Protein AF-A0A7J9E1Q8-F1 (afdb_monomer)

pLDDT: mean 92.38, std 6.41, range [56.5, 97.69]

Organism: NCBI:txid34281

Structure (mmCIF, N/CA/C/O backbone):
data_AF-A0A7J9E1Q8-F1
#
_entry.id   AF-A0A7J9E1Q8-F1
#
loop_
_atom_site.group_PDB
_atom_site.id
_atom_site.type_symbol
_atom_site.label_atom_id
_atom_site.label_alt_id
_atom_site.label_comp_id
_atom_site.label_asym_id
_atom_site.label_entity_id
_atom_site.label_seq_id
_atom_site.pdbx_PDB_ins_code
_atom_site.Cartn_x
_atom_site.Cartn_y
_atom_site.Cartn_z
_atom_site.occupancy
_atom_site.B_iso_or_equiv
_atom_site.auth_seq_id
_atom_site.auth_comp_id
_atom_site.auth_asym_id
_atom_site.auth_atom_id
_atom_site.pdbx_PDB_model_num
ATOM 1 N N . MET A 1 1 ? 5.829 -8.392 -15.348 1.00 56.50 1 MET A N 1
ATOM 2 C CA . MET A 1 1 ? 5.726 -6.950 -15.663 1.00 56.50 1 MET A CA 1
ATOM 3 C C . MET A 1 1 ? 4.587 -6.363 -14.843 1.00 56.50 1 MET A C 1
ATOM 5 O O . MET A 1 1 ? 3.433 -6.571 -15.198 1.00 56.50 1 MET A O 1
ATOM 9 N N . SER A 1 2 ? 4.908 -5.707 -13.726 1.00 81.19 2 SER A N 1
ATOM 10 C CA . SER A 1 2 ? 3.911 -5.105 -12.819 1.00 81.19 2 SER A CA 1
ATOM 11 C C . SER A 1 2 ? 3.996 -3.576 -12.775 1.00 81.19 2 SER A C 1
ATOM 13 O O . 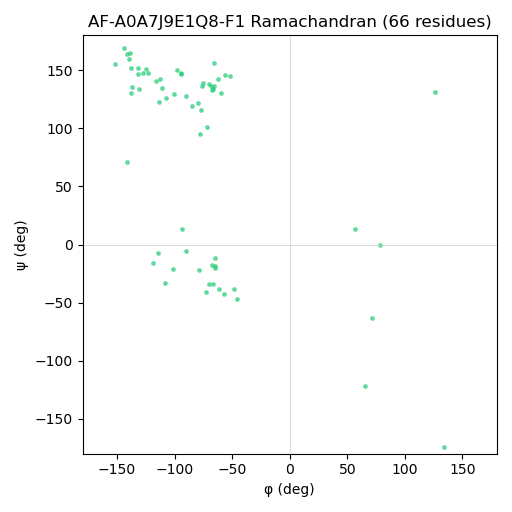SER A 1 2 ? 3.133 -2.944 -12.185 1.00 81.19 2 SER A O 1
ATOM 15 N N . CYS A 1 3 ? 5.007 -2.974 -13.413 1.00 86.25 3 CYS A N 1
ATOM 16 C CA . CYS A 1 3 ? 5.146 -1.521 -13.489 1.00 86.25 3 CYS A CA 1
ATOM 17 C C . CYS A 1 3 ? 3.920 -0.901 -14.180 1.00 86.25 3 CYS A C 1
ATOM 19 O O . CYS A 1 3 ? 3.492 -1.383 -15.231 1.00 86.25 3 CYS A O 1
ATOM 21 N N . GLY A 1 4 ? 3.338 0.129 -13.565 1.00 91.56 4 GLY A N 1
ATOM 22 C CA . GLY A 1 4 ? 2.126 0.804 -14.032 1.00 91.56 4 GLY A CA 1
ATOM 23 C C . GLY A 1 4 ? 0.818 0.064 -13.731 1.00 91.56 4 GLY A C 1
ATOM 24 O O . GLY A 1 4 ? -0.247 0.564 -14.077 1.00 91.56 4 GLY A O 1
ATOM 25 N N . ALA A 1 5 ? 0.86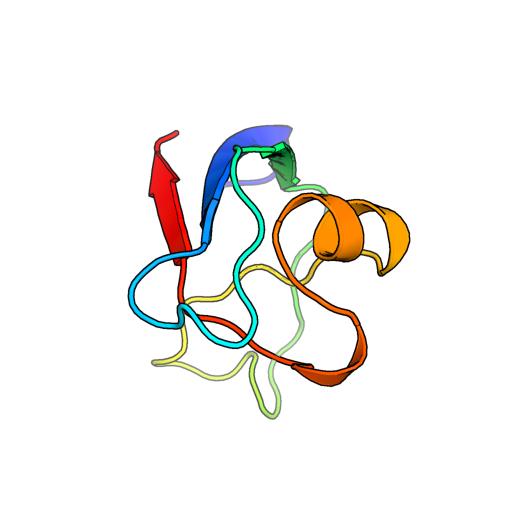2 -1.107 -13.089 1.00 94.31 5 ALA A N 1
ATOM 26 C CA . ALA A 1 5 ? -0.343 -1.808 -12.660 1.00 94.31 5 ALA A CA 1
ATOM 27 C C . ALA A 1 5 ? -0.956 -1.144 -11.422 1.00 94.31 5 ALA A C 1
ATOM 29 O O . ALA A 1 5 ? -0.230 -0.787 -10.494 1.00 94.31 5 ALA A O 1
ATOM 30 N N . CYS A 1 6 ? -2.282 -1.038 -11.391 1.00 95.31 6 CYS A N 1
ATOM 31 C CA . CYS A 1 6 ? -3.020 -0.591 -10.216 1.00 95.31 6 CYS A CA 1
ATOM 32 C C . CYS A 1 6 ? -3.479 -1.788 -9.379 1.00 95.31 6 CYS A C 1
ATOM 34 O O . CYS A 1 6 ? -3.799 -2.840 -9.930 1.00 95.31 6 CYS A O 1
ATOM 36 N N . TYR A 1 7 ? -3.520 -1.612 -8.063 1.00 96.31 7 TYR A N 1
ATOM 37 C CA . TYR A 1 7 ? -4.003 -2.601 -7.108 1.00 96.31 7 TYR A CA 1
ATOM 38 C C . TYR A 1 7 ? -4.877 -1.920 -6.070 1.00 96.31 7 TYR A C 1
ATOM 40 O O . TYR A 1 7 ? -4.504 -0.876 -5.537 1.00 96.31 7 TYR A O 1
ATOM 48 N N . GLU A 1 8 ? -6.010 -2.529 -5.749 1.00 97.62 8 GLU A N 1
ATOM 49 C CA . GLU A 1 8 ? -6.784 -2.146 -4.577 1.00 97.62 8 GLU A CA 1
ATOM 50 C C . GLU A 1 8 ? -6.318 -2.959 -3.370 1.00 97.62 8 GLU A C 1
ATOM 52 O O . GLU A 1 8 ? -6.276 -4.188 -3.433 1.00 97.62 8 GLU A O 1
ATOM 57 N N . LEU A 1 9 ? -5.989 -2.271 -2.278 1.00 97.50 9 LEU A N 1
ATOM 58 C CA . LEU A 1 9 ? -5.487 -2.836 -1.030 1.00 97.50 9 LEU A CA 1
ATOM 59 C C . LEU A 1 9 ? -6.469 -2.575 0.108 1.00 97.50 9 LEU A C 1
ATOM 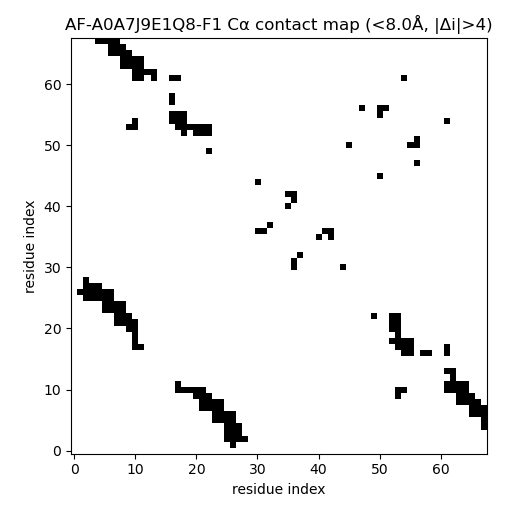61 O O . LEU A 1 9 ? -7.005 -1.473 0.238 1.00 97.50 9 LEU A O 1
ATOM 65 N N . ARG A 1 10 ? -6.637 -3.569 0.981 1.00 97.50 10 ARG A N 1
ATOM 66 C CA . ARG A 1 10 ? -7.401 -3.442 2.225 1.00 97.50 10 ARG A CA 1
ATOM 67 C C . ARG A 1 10 ? -6.683 -4.143 3.372 1.00 97.50 10 ARG A C 1
ATOM 69 O O . ARG A 1 10 ? -6.326 -5.312 3.248 1.00 97.50 10 ARG A O 1
ATOM 76 N N . CYS A 1 11 ? -6.539 -3.440 4.493 1.00 97.56 11 CYS A N 1
ATOM 77 C CA . CYS A 1 11 ? -6.041 -4.010 5.743 1.00 97.56 11 CYS A CA 1
ATOM 78 C C . CYS A 1 11 ? -7.043 -5.032 6.301 1.00 97.56 11 CYS A C 1
ATOM 80 O O . CYS A 1 11 ? -8.254 -4.779 6.319 1.00 97.56 11 CYS A O 1
ATOM 82 N N . VAL A 1 12 ? -6.552 -6.194 6.729 1.00 96.94 12 VAL A N 1
ATOM 83 C CA . VAL A 1 12 ? -7.372 -7.298 7.257 1.00 96.94 12 VAL A CA 1
ATOM 84 C C . VAL A 1 12 ? -6.710 -7.933 8.469 1.00 96.94 12 VAL A C 1
ATOM 86 O O . VAL A 1 12 ? -5.524 -7.750 8.677 1.00 96.94 12 VAL A O 1
ATOM 89 N N . ASN A 1 13 ? -7.458 -8.721 9.245 1.00 95.00 13 ASN A N 1
ATOM 90 C CA . ASN A 1 13 ? -6.932 -9.580 10.317 1.00 95.00 13 ASN A CA 1
ATOM 91 C C . ASN A 1 13 ? -6.118 -8.874 11.421 1.00 95.00 13 ASN A C 1
ATOM 93 O O . ASN A 1 13 ? -5.496 -9.556 12.229 1.00 95.00 13 ASN A O 1
ATOM 97 N N . ASP A 1 14 ? -6.163 -7.540 11.494 1.00 94.94 14 ASP A N 1
ATOM 98 C CA . ASP A 1 14 ? -5.472 -6.757 12.517 1.00 94.94 14 ASP A CA 1
ATOM 99 C C . ASP A 1 14 ? -6.329 -5.566 12.999 1.00 94.94 14 ASP A C 1
ATOM 101 O O . ASP A 1 14 ? -6.076 -4.408 12.663 1.00 94.94 14 ASP A O 1
ATOM 105 N N . PRO A 1 15 ? -7.418 -5.824 13.746 1.00 93.38 15 PRO A N 1
ATOM 106 C CA . PRO A 1 15 ? -8.411 -4.804 14.094 1.00 93.38 15 PRO A CA 1
ATOM 107 C C . PRO A 1 15 ? -7.866 -3.691 14.998 1.00 93.38 15 PRO A C 1
ATOM 109 O O . PRO A 1 15 ? -8.473 -2.627 15.082 1.00 93.38 15 PRO A O 1
ATOM 112 N N . GLN A 1 16 ? -6.739 -3.922 15.677 1.00 95.88 16 GLN A N 1
ATOM 113 C CA . GLN A 1 16 ? -6.084 -2.901 16.489 1.00 95.88 16 GLN A CA 1
ATOM 114 C C . GLN A 1 16 ? -5.463 -1.804 15.617 1.00 95.88 16 GLN A C 1
ATOM 116 O O . GLN A 1 16 ? -5.436 -0.639 16.020 1.00 95.88 16 GLN A O 1
ATOM 121 N N . TRP A 1 17 ? -4.967 -2.171 14.434 1.00 97.12 17 TRP A N 1
ATOM 122 C CA . TRP A 1 17 ? -4.227 -1.275 13.553 1.00 97.12 17 TRP A CA 1
ATOM 123 C C . TRP A 1 17 ? -4.996 -0.871 12.302 1.00 97.12 17 TRP A C 1
ATOM 125 O O . TRP A 1 17 ? -4.818 0.256 11.837 1.00 97.12 17 TRP A O 1
ATOM 135 N N . CYS A 1 18 ? -5.835 -1.755 11.764 1.00 97.25 18 CYS A N 1
ATOM 136 C CA . CYS A 1 18 ? -6.573 -1.517 10.534 1.00 97.25 18 CYS A CA 1
ATOM 137 C C . CYS A 1 18 ? -7.601 -0.394 10.689 1.00 97.25 18 CYS A C 1
ATOM 139 O O . CYS A 1 18 ? -8.384 -0.349 11.638 1.00 97.25 18 CYS A O 1
ATOM 141 N N . LEU A 1 19 ? -7.644 0.470 9.682 1.00 96.88 19 LEU A N 1
ATOM 142 C CA . LEU A 1 19 ? -8.694 1.457 9.487 1.00 96.88 19 LEU A CA 1
ATOM 143 C C . LEU A 1 19 ? -9.722 0.924 8.479 1.00 96.88 19 LEU A C 1
ATOM 145 O O . LEU A 1 19 ? -9.381 0.127 7.598 1.00 96.88 19 LEU A O 1
ATOM 149 N N . PR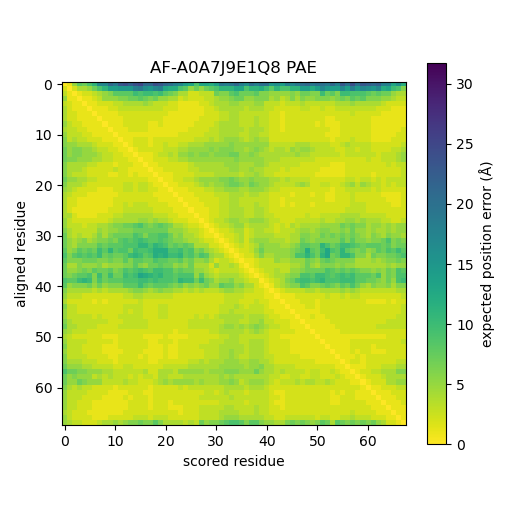O A 1 20 ? -10.996 1.330 8.590 1.00 94.62 20 PRO A N 1
ATOM 150 C CA . PRO A 1 20 ? -12.002 0.961 7.608 1.00 94.62 20 PRO A CA 1
ATOM 151 C C . PRO A 1 20 ? -11.704 1.627 6.259 1.00 94.62 20 PRO A C 1
ATOM 153 O O . PRO A 1 20 ? -11.487 2.832 6.193 1.00 94.62 20 PRO A O 1
ATOM 156 N N . GLY A 1 21 ? -11.758 0.847 5.179 1.00 94.31 21 GLY A N 1
ATOM 157 C CA . GLY A 1 21 ? -11.619 1.348 3.811 1.00 94.31 21 GLY A CA 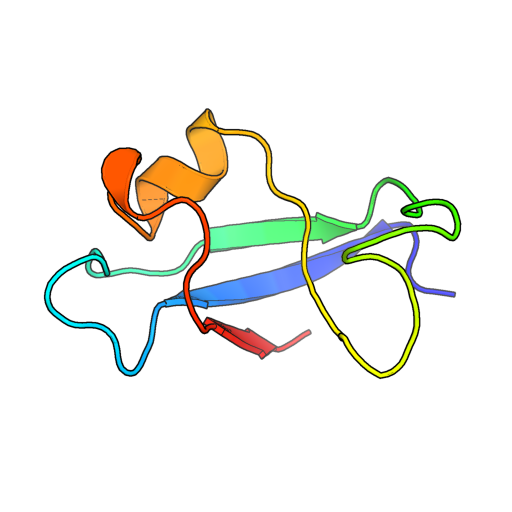1
ATOM 158 C C . GLY A 1 21 ? -10.678 0.511 2.952 1.00 94.31 21 GLY A C 1
ATOM 159 O O . GLY A 1 21 ? -10.212 -0.557 3.355 1.00 94.31 21 GLY A O 1
ATOM 160 N N . SER A 1 22 ? -10.432 1.009 1.747 1.00 97.06 22 SER A N 1
ATOM 161 C CA . SER A 1 22 ? -9.434 0.503 0.812 1.00 97.06 22 SER A CA 1
ATOM 162 C C . SER A 1 22 ? -8.738 1.673 0.122 1.00 97.06 22 SER A C 1
ATOM 164 O O . SER A 1 22 ? -9.242 2.798 0.099 1.00 97.06 22 SER A O 1
ATOM 166 N N . ILE A 1 23 ? -7.559 1.405 -0.424 1.00 97.62 23 ILE A N 1
ATOM 167 C CA . ILE A 1 23 ? -6.786 2.351 -1.234 1.00 97.62 23 ILE A CA 1
ATOM 168 C C . ILE A 1 23 ? -6.482 1.713 -2.579 1.00 97.62 23 ILE A C 1
ATOM 170 O O . ILE A 1 23 ? -6.336 0.497 -2.668 1.00 97.62 23 ILE A O 1
ATOM 174 N N . VAL A 1 24 ? -6.340 2.535 -3.614 1.00 97.19 24 VAL A N 1
ATOM 175 C CA . VAL A 1 24 ? -5.822 2.096 -4.910 1.00 97.19 24 VAL A CA 1
ATOM 176 C C . VAL A 1 24 ? -4.423 2.661 -5.079 1.00 97.19 24 VAL A C 1
ATOM 178 O O . VAL A 1 24 ? -4.218 3.866 -4.945 1.00 97.19 24 VAL A O 1
ATOM 181 N N . VAL A 1 25 ? -3.460 1.788 -5.359 1.00 95.56 25 VAL A N 1
ATOM 182 C CA . VAL A 1 25 ? -2.054 2.155 -5.541 1.00 95.56 25 VAL A CA 1
ATOM 183 C C . VAL A 1 25 ? -1.558 1.696 -6.896 1.00 95.56 25 VAL A C 1
ATOM 185 O O . VAL A 1 25 ? -1.971 0.652 -7.397 1.00 95.56 25 VAL A O 1
ATOM 188 N N . THR A 1 26 ? -0.634 2.454 -7.470 1.00 95.50 26 THR A N 1
ATOM 189 C CA . THR A 1 26 ? 0.058 2.073 -8.700 1.00 95.50 26 THR A CA 1
ATOM 190 C C . THR A 1 26 ? 1.435 1.535 -8.343 1.00 95.50 26 THR A C 1
ATOM 192 O O . THR A 1 26 ? 2.190 2.189 -7.627 1.00 95.50 26 THR A O 1
ATOM 195 N N . ALA A 1 27 ? 1.791 0.362 -8.859 1.00 93.88 27 ALA A N 1
ATOM 196 C CA . ALA A 1 27 ? 3.142 -0.166 -8.739 1.00 93.88 27 ALA A CA 1
ATOM 197 C C . ALA A 1 27 ? 4.085 0.648 -9.638 1.00 93.88 27 ALA A C 1
ATOM 199 O O . ALA A 1 27 ? 4.103 0.482 -10.860 1.00 93.88 27 ALA A O 1
ATOM 200 N N . THR A 1 28 ? 4.841 1.563 -9.033 1.00 91.75 28 THR A N 1
ATOM 201 C CA . THR A 1 28 ? 5.733 2.491 -9.747 1.00 91.75 28 THR A CA 1
ATOM 202 C C . THR A 1 28 ? 7.198 2.079 -9.708 1.00 91.75 28 THR A C 1
ATOM 204 O O . THR A 1 28 ? 7.970 2.518 -10.556 1.00 91.75 28 THR A O 1
ATOM 207 N N . ASN A 1 29 ? 7.593 1.249 -8.742 1.00 89.00 29 ASN A N 1
ATOM 208 C CA . ASN A 1 29 ? 8.986 0.883 -8.525 1.00 89.00 29 ASN A CA 1
ATOM 209 C C . ASN A 1 29 ? 9.125 -0.582 -8.085 1.00 89.00 29 ASN A C 1
ATOM 211 O O . ASN A 1 29 ? 8.140 -1.255 -7.778 1.00 89.00 29 ASN A O 1
ATOM 215 N N . PHE A 1 30 ? 10.361 -1.068 -8.077 1.00 88.81 30 PHE A N 1
ATOM 216 C CA . PHE A 1 30 ? 10.746 -2.389 -7.601 1.00 88.81 30 PHE A CA 1
ATOM 217 C C . PHE A 1 30 ? 11.563 -2.255 -6.315 1.00 88.81 30 PHE A C 1
ATOM 219 O O . PHE A 1 30 ? 12.481 -1.435 -6.258 1.00 88.81 30 PHE A O 1
ATOM 226 N N . CYS A 1 31 ? 11.257 -3.067 -5.301 1.00 87.50 31 CYS A N 1
ATOM 227 C CA . CYS A 1 31 ? 12.097 -3.124 -4.112 1.00 87.50 31 CYS A CA 1
ATOM 228 C C . CYS A 1 31 ? 13.334 -4.004 -4.373 1.00 87.50 31 CYS A C 1
ATOM 230 O O . CYS A 1 31 ? 13.160 -5.173 -4.729 1.00 87.5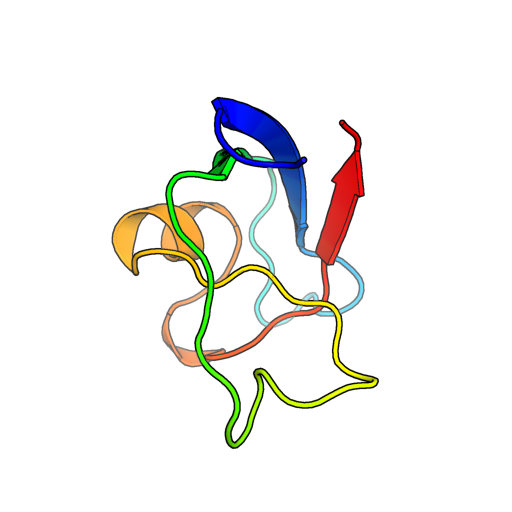0 31 CYS A O 1
ATOM 232 N N . PRO A 1 32 ? 14.567 -3.483 -4.224 1.00 87.06 32 PRO A N 1
ATOM 233 C CA . PRO A 1 32 ? 15.781 -4.268 -4.428 1.00 87.06 32 PRO A CA 1
ATOM 234 C C . PRO A 1 32 ? 15.922 -5.391 -3.380 1.00 87.06 32 PRO A C 1
ATOM 236 O O . PRO A 1 32 ? 15.370 -5.265 -2.289 1.00 87.06 32 PRO A O 1
ATOM 239 N N . PRO A 1 33 ? 16.672 -6.470 -3.679 1.00 84.75 33 PRO A N 1
ATOM 240 C CA . PRO A 1 33 ? 16.894 -7.573 -2.740 1.00 84.75 33 PRO A CA 1
ATOM 241 C C . PRO A 1 33 ? 17.496 -7.106 -1.408 1.00 84.75 33 PRO A C 1
ATOM 243 O O . PRO A 1 33 ? 18.321 -6.189 -1.379 1.00 84.75 33 PRO A O 1
ATOM 246 N N . GLY A 1 34 ? 17.111 -7.778 -0.325 1.00 82.31 34 GLY A N 1
ATOM 247 C CA . GLY A 1 34 ? 17.491 -7.475 1.049 1.00 82.31 34 GLY A CA 1
ATOM 248 C C . GLY A 1 34 ? 16.286 -7.316 1.983 1.00 82.31 34 GLY A C 1
ATOM 249 O O . GLY A 1 34 ? 15.350 -6.559 1.719 1.00 82.31 34 GLY A O 1
ATOM 250 N N . GLY A 1 35 ? 16.326 -7.993 3.130 1.00 85.19 35 GLY A N 1
ATOM 251 C CA . GLY A 1 35 ? 15.360 -7.799 4.214 1.00 85.19 35 GLY A CA 1
ATOM 252 C C . GLY A 1 35 ? 13.944 -8.222 3.818 1.00 85.19 35 GLY A C 1
ATOM 253 O O . GLY A 1 35 ? 13.711 -9.374 3.464 1.00 85.19 35 GLY A O 1
ATOM 254 N N . TRP A 1 36 ? 12.981 -7.297 3.884 1.00 83.56 36 TRP A N 1
ATOM 255 C CA . TRP A 1 36 ? 11.575 -7.574 3.543 1.00 83.56 36 TRP A CA 1
ATOM 256 C C . TRP A 1 36 ? 11.339 -7.859 2.062 1.00 83.56 36 TRP A C 1
ATOM 258 O O . TRP A 1 36 ? 10.313 -8.436 1.707 1.00 83.56 36 TRP A O 1
ATOM 268 N N . CYS A 1 37 ? 12.287 -7.478 1.211 1.00 86.62 37 CYS A N 1
ATOM 269 C CA . CYS A 1 37 ? 12.177 -7.643 -0.229 1.00 86.62 37 CYS A CA 1
ATOM 270 C C . CYS A 1 37 ? 12.729 -8.976 -0.726 1.00 86.62 37 CYS A C 1
ATOM 272 O O . CYS A 1 37 ? 12.541 -9.322 -1.894 1.00 86.62 37 CYS A O 1
ATOM 274 N N . ASP A 1 38 ? 13.328 -9.759 0.173 1.00 86.44 38 ASP A N 1
ATOM 275 C CA . ASP A 1 38 ? 13.732 -11.119 -0.127 1.00 86.44 38 ASP A CA 1
ATOM 276 C C . ASP A 1 38 ? 12.517 -12.068 -0.133 1.00 86.44 38 ASP A C 1
ATOM 278 O O . ASP A 1 38 ? 11.652 -12.009 0.756 1.00 86.44 38 ASP A O 1
ATOM 282 N N . PRO A 1 39 ? 12.433 -12.980 -1.121 1.00 80.00 39 PRO A N 1
ATOM 283 C CA . PRO A 1 39 ? 11.457 -14.062 -1.106 1.00 80.00 39 PRO A CA 1
ATOM 284 C C . PRO A 1 39 ? 11.508 -14.843 0.220 1.00 80.00 39 PRO A C 1
ATOM 286 O O . PRO A 1 39 ? 12.594 -15.037 0.769 1.00 80.00 39 PRO A O 1
ATOM 289 N N . PRO A 1 40 ? 10.369 -15.342 0.736 1.00 86.12 40 PRO A N 1
ATOM 290 C CA . PRO A 1 40 ? 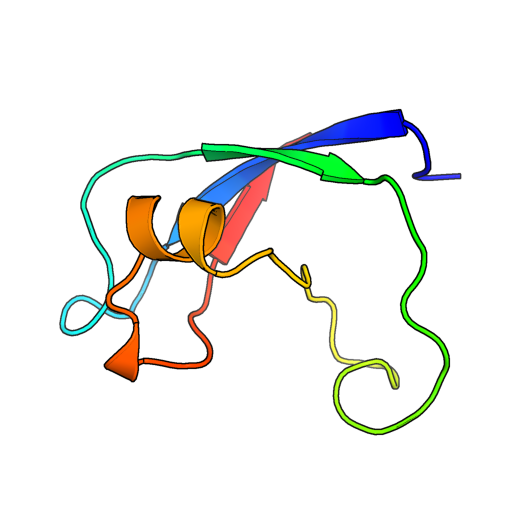9.059 -15.482 0.085 1.00 86.12 40 PRO A CA 1
ATOM 291 C C . PRO A 1 40 ? 8.093 -14.304 0.322 1.00 86.12 40 PRO A C 1
ATOM 293 O O . PRO A 1 40 ? 6.895 -14.430 0.063 1.00 86.12 40 PRO A O 1
ATOM 296 N N . ASN A 1 41 ? 8.575 -13.174 0.841 1.00 83.50 41 ASN A N 1
ATOM 297 C CA . ASN A 1 41 ? 7.715 -12.108 1.351 1.00 83.50 41 ASN A CA 1
ATOM 298 C C . ASN A 1 41 ? 7.121 -11.251 0.221 1.00 83.50 41 ASN A C 1
ATOM 300 O O . ASN A 1 41 ? 7.724 -10.284 -0.248 1.00 83.50 41 ASN A O 1
ATOM 304 N N . HIS A 1 42 ? 5.903 -11.583 -0.210 1.00 87.38 42 HIS A N 1
ATOM 305 C CA . HIS A 1 42 ? 5.144 -10.725 -1.118 1.00 87.38 42 HIS A CA 1
ATOM 306 C C . HIS A 1 42 ? 4.545 -9.548 -0.342 1.00 87.38 42 HIS A C 1
ATOM 308 O O . HIS A 1 42 ? 3.687 -9.739 0.520 1.00 87.38 42 HIS A O 1
ATOM 314 N N . HIS A 1 43 ? 4.980 -8.332 -0.656 1.00 92.06 43 HIS A N 1
ATOM 315 C CA . HIS A 1 43 ? 4.598 -7.126 0.071 1.00 92.06 43 HIS A CA 1
ATOM 316 C C . HIS A 1 43 ? 4.384 -5.943 -0.883 1.00 92.06 43 HIS A C 1
ATOM 318 O O . HIS A 1 43 ? 4.807 -5.966 -2.039 1.00 92.06 43 HIS A O 1
ATOM 324 N N . PHE A 1 44 ? 3.719 -4.906 -0.375 1.00 94.06 44 PHE A N 1
ATOM 325 C CA . PHE A 1 44 ? 3.668 -3.583 -0.987 1.00 94.06 44 PHE A CA 1
ATOM 326 C C . PHE A 1 44 ? 4.395 -2.621 -0.057 1.00 94.06 44 PHE A C 1
ATOM 328 O O . PHE A 1 44 ? 4.009 -2.501 1.105 1.00 94.06 44 PHE A O 1
ATOM 335 N N . ASP A 1 45 ? 5.424 -1.944 -0.560 1.00 92.88 45 ASP A N 1
ATOM 336 C CA . ASP A 1 45 ? 6.004 -0.803 0.141 1.00 92.88 45 ASP A CA 1
ATOM 337 C C . ASP A 1 45 ? 5.198 0.448 -0.217 1.00 92.88 45 ASP A C 1
ATOM 339 O O . ASP A 1 45 ? 5.047 0.804 -1.391 1.00 92.88 45 ASP A O 1
ATOM 343 N N . LEU A 1 46 ? 4.600 1.064 0.797 1.00 94.25 46 LEU A N 1
ATOM 344 C CA . LEU A 1 46 ? 3.702 2.199 0.644 1.00 94.25 46 LEU A CA 1
ATOM 345 C C . LEU A 1 46 ? 4.346 3.434 1.251 1.00 94.25 46 LEU A C 1
ATOM 347 O O . LEU A 1 46 ? 4.921 3.390 2.336 1.00 94.25 46 LEU A O 1
ATOM 351 N N . SER A 1 47 ? 4.150 4.581 0.604 1.00 93.19 47 SER A N 1
ATOM 352 C CA . SER A 1 47 ? 4.467 5.844 1.255 1.00 93.19 47 SER A CA 1
ATOM 353 C C . SER A 1 47 ? 3.596 6.016 2.503 1.00 93.19 47 SER A C 1
ATOM 355 O O . SER A 1 47 ? 2.404 5.691 2.511 1.00 93.19 47 SER A O 1
ATOM 357 N N . GLN A 1 48 ? 4.186 6.577 3.559 1.00 94.00 48 GLN A N 1
ATOM 358 C CA . GLN A 1 48 ? 3.499 6.836 4.823 1.00 94.00 48 GLN A CA 1
ATOM 359 C C . GLN A 1 48 ? 2.101 7.479 4.686 1.00 94.00 48 GLN A C 1
ATOM 361 O O . GLN A 1 48 ? 1.188 6.984 5.349 1.00 94.00 48 GLN A O 1
ATOM 366 N N . PRO A 1 49 ? 1.875 8.537 3.873 1.00 95.44 49 PRO A N 1
ATOM 367 C CA . PRO A 1 49 ? 0.544 9.142 3.782 1.00 95.44 49 PRO A CA 1
ATOM 368 C C . PRO A 1 49 ? -0.506 8.152 3.272 1.00 95.44 49 PRO A C 1
ATOM 370 O O . PRO A 1 49 ? -1.616 8.124 3.787 1.00 95.44 49 PRO A O 1
ATOM 373 N N . ILE A 1 50 ? -0.145 7.294 2.316 1.00 95.88 50 ILE A N 1
ATOM 374 C CA . ILE A 1 50 ? -1.052 6.289 1.757 1.00 95.88 50 ILE A CA 1
ATOM 375 C C . ILE A 1 50 ? -1.298 5.150 2.749 1.00 95.88 50 ILE A C 1
ATOM 377 O O . ILE A 1 50 ? -2.439 4.725 2.919 1.00 95.88 50 ILE A O 1
ATOM 381 N N . PHE A 1 51 ? -0.264 4.702 3.463 1.00 96.81 51 PHE A N 1
ATOM 382 C CA . PHE A 1 51 ? -0.404 3.694 4.517 1.00 96.81 51 PHE A CA 1
ATOM 383 C C . PHE A 1 51 ? -1.400 4.130 5.604 1.00 96.81 51 PHE A C 1
ATOM 385 O O . PHE A 1 51 ? -2.263 3.350 6.012 1.00 96.81 51 PHE A O 1
ATOM 392 N N . GLN A 1 52 ? -1.339 5.402 6.011 1.00 96.56 52 GLN A N 1
ATOM 393 C CA . GLN A 1 52 ? -2.205 5.973 7.046 1.00 96.56 52 GLN A CA 1
ATOM 394 C C . GLN A 1 52 ? -3.695 6.031 6.673 1.00 96.56 52 GLN A C 1
ATOM 396 O O . GLN A 1 52 ? -4.524 6.249 7.552 1.00 96.56 52 GLN A O 1
ATOM 401 N N . HIS A 1 53 ? -4.058 5.802 5.406 1.00 97.12 53 HIS A N 1
ATOM 402 C CA . HIS A 1 53 ? -5.459 5.667 5.002 1.00 97.12 53 HIS A CA 1
ATOM 403 C C . HIS A 1 53 ? -6.056 4.286 5.317 1.00 97.12 53 HIS A C 1
ATOM 405 O O . HIS A 1 53 ? -7.276 4.177 5.418 1.00 97.12 53 HIS A O 1
ATOM 411 N N . ILE A 1 54 ? -5.234 3.240 5.484 1.00 97.25 54 ILE A N 1
ATOM 412 C CA . ILE A 1 54 ? -5.704 1.868 5.765 1.00 97.25 54 ILE A CA 1
ATOM 413 C C . ILE A 1 54 ? -5.223 1.301 7.100 1.00 97.25 54 ILE A C 1
ATOM 415 O O . ILE A 1 54 ? -5.779 0.303 7.558 1.00 97.25 54 ILE A O 1
ATOM 419 N N . ALA A 1 55 ? -4.214 1.899 7.733 1.00 97.69 55 ALA A N 1
ATOM 420 C CA . ALA A 1 55 ? -3.698 1.450 9.019 1.00 97.69 55 ALA A CA 1
ATOM 421 C C . ALA A 1 55 ? -3.085 2.593 9.833 1.00 97.69 55 ALA A C 1
ATOM 423 O O . ALA A 1 55 ? -2.616 3.594 9.301 1.00 97.69 55 ALA A O 1
ATOM 424 N N . GLN A 1 56 ? -3.049 2.440 11.153 1.00 96.31 56 GLN A N 1
ATOM 425 C CA . GLN A 1 56 ? -2.392 3.403 12.032 1.00 96.31 56 GLN A CA 1
ATOM 426 C C . GLN A 1 56 ? -0.873 3.386 11.834 1.00 96.31 56 GLN A C 1
ATOM 428 O O . GLN A 1 56 ? -0.256 2.325 11.841 1.00 96.31 56 GLN A O 1
ATOM 433 N N . TYR A 1 57 ? -0.244 4.563 11.778 1.00 93.31 57 TYR A N 1
ATOM 434 C CA . TYR A 1 57 ? 1.209 4.718 11.596 1.00 93.31 57 TYR A CA 1
ATOM 435 C C . TYR A 1 57 ? 2.065 3.843 12.528 1.00 93.31 57 TYR A C 1
ATOM 437 O O . TYR A 1 57 ? 3.077 3.290 12.111 1.00 93.31 57 TYR A O 1
ATOM 445 N N . LYS A 1 58 ? 1.633 3.685 13.786 1.00 94.06 58 LYS A N 1
ATOM 446 C CA . LYS A 1 58 ? 2.345 2.910 14.812 1.00 94.06 58 LYS A CA 1
ATOM 447 C C . LYS A 1 58 ? 2.443 1.410 14.497 1.00 94.06 58 LYS A C 1
ATOM 449 O O . LYS A 1 58 ? 3.304 0.745 15.063 1.00 94.06 58 LYS A O 1
ATOM 454 N N . ALA A 1 59 ? 1.587 0.888 13.619 1.00 93.62 59 ALA A N 1
ATOM 455 C CA . ALA A 1 59 ? 1.574 -0.524 13.250 1.00 93.62 59 ALA A CA 1
ATOM 456 C C . ALA A 1 59 ? 2.841 -0.949 12.495 1.00 93.62 59 ALA A C 1
ATOM 458 O O . ALA A 1 59 ? 3.305 -2.075 12.653 1.00 93.62 59 ALA A O 1
ATOM 459 N N . GLY A 1 60 ? 3.414 -0.048 11.688 1.00 92.81 60 GLY A N 1
ATOM 460 C CA . GLY A 1 60 ? 4.569 -0.325 10.833 1.00 92.81 60 GLY A CA 1
ATOM 461 C C . GLY A 1 60 ? 4.233 -1.229 9.643 1.00 92.81 60 GLY A C 1
ATOM 462 O O . GLY A 1 60 ? 4.327 -0.791 8.503 1.00 92.81 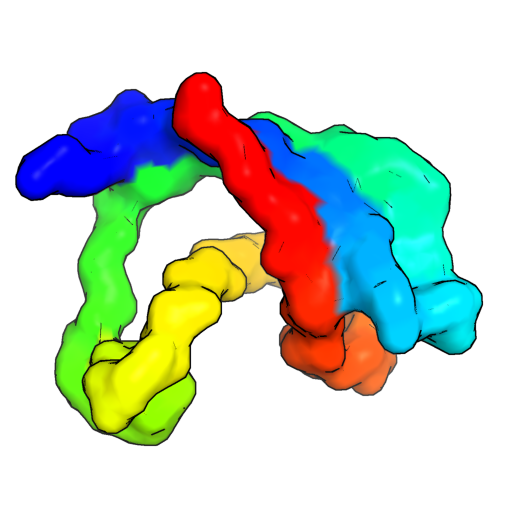60 GLY A O 1
ATOM 463 N N . ILE A 1 61 ? 3.815 -2.472 9.899 1.00 93.81 61 ILE A N 1
ATOM 464 C CA . ILE A 1 61 ? 3.463 -3.477 8.887 1.00 93.81 61 ILE A CA 1
ATOM 465 C C . ILE A 1 61 ? 2.105 -4.075 9.250 1.00 93.81 61 ILE A C 1
ATOM 467 O O . ILE A 1 61 ? 1.876 -4.438 10.400 1.00 93.81 61 ILE A O 1
ATOM 471 N N . VAL A 1 62 ? 1.216 -4.200 8.263 1.00 95.75 62 VAL A N 1
ATOM 472 C CA . VAL A 1 62 ? -0.097 -4.831 8.434 1.00 95.75 62 VAL A CA 1
ATOM 473 C C . VAL A 1 62 ? -0.370 -5.839 7.318 1.00 95.75 62 VAL A C 1
ATOM 475 O O . VAL A 1 62 ? 0.054 -5.622 6.179 1.00 95.75 62 VAL A O 1
ATOM 478 N N . PRO A 1 63 ? -1.095 -6.933 7.601 1.00 96.38 63 PRO A N 1
ATOM 479 C CA . PRO A 1 63 ? -1.551 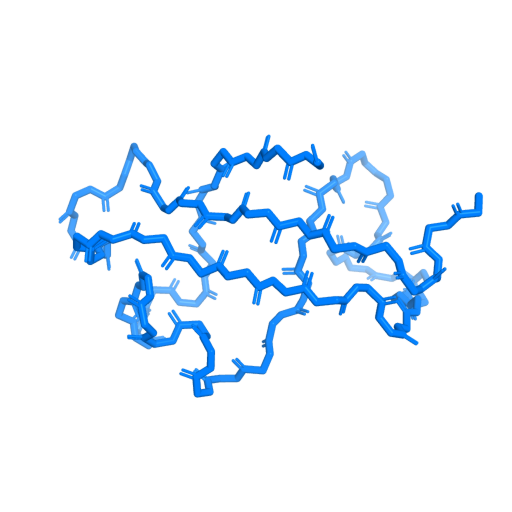-7.837 6.560 1.00 96.38 63 PRO A CA 1
ATOM 480 C C . PRO A 1 63 ? -2.644 -7.185 5.704 1.00 96.38 63 PRO A C 1
ATOM 482 O O . PRO A 1 63 ? -3.567 -6.536 6.204 1.00 96.38 63 PRO A O 1
ATOM 485 N N . VAL A 1 64 ? -2.554 -7.391 4.390 1.00 96.56 64 VAL A N 1
ATOM 486 C CA . VAL A 1 64 ? -3.516 -6.865 3.417 1.00 96.56 64 VAL A CA 1
ATOM 487 C C . VAL A 1 64 ? -4.041 -7.969 2.512 1.00 96.56 64 VAL A C 1
ATOM 489 O O . VAL A 1 64 ? -3.319 -8.899 2.151 1.00 96.56 64 VAL A O 1
ATOM 492 N N . ILE A 1 65 ? -5.295 -7.830 2.098 1.00 96.81 65 ILE A N 1
ATOM 493 C CA . ILE A 1 65 ? -5.781 -8.459 0.869 1.00 96.81 65 ILE A CA 1
ATOM 494 C C . ILE A 1 65 ? -5.670 -7.450 -0.264 1.00 96.81 65 ILE A C 1
ATOM 496 O O . ILE A 1 65 ? -5.829 -6.244 -0.050 1.00 96.81 65 ILE A O 1
ATOM 500 N N . TYR A 1 66 ? -5.413 -7.948 -1.468 1.00 95.69 66 TYR A N 1
ATOM 501 C CA . TYR A 1 66 ? -5.317 -7.107 -2.646 1.00 95.69 66 TYR A CA 1
ATOM 502 C C . TYR A 1 66 ? -6.017 -7.736 -3.843 1.00 95.69 66 TYR A C 1
ATOM 504 O O . TYR A 1 66 ? -6.108 -8.960 -3.958 1.00 95.69 66 TYR A O 1
ATOM 512 N N . ARG A 1 67 ? -6.491 -6.885 -4.749 1.00 95.69 67 ARG A N 1
ATOM 513 C CA . ARG A 1 67 ? -6.927 -7.278 -6.091 1.00 95.69 67 ARG A CA 1
ATOM 514 C C . ARG A 1 67 ? -6.314 -6.347 -7.126 1.00 95.69 67 ARG A C 1
ATOM 516 O O . ARG A 1 67 ? -5.995 -5.203 -6.808 1.00 95.69 67 ARG A O 1
ATOM 523 N N . ARG A 1 68 ? -6.123 -6.867 -8.333 1.00 89.06 68 ARG A N 1
ATOM 524 C CA . ARG A 1 68 ? -5.676 -6.096 -9.492 1.00 89.06 68 ARG A CA 1
ATOM 525 C C . ARG A 1 68 ? -6.878 -5.654 -10.313 1.00 89.06 68 ARG A C 1
ATOM 527 O O . ARG A 1 68 ? -7.814 -6.477 -10.417 1.00 89.06 68 ARG A O 1
#

InterPro domains:
  IPR002963 Expansin [PR01226] (11-22)
  IPR002963 Expansin [PR01226] (23-33)
  IPR002963 Expansin [PR01226] (34-51)
  IPR002963 Expansin [PR01226] (51-64)
  IPR002963 Expansin [PTHR31867] (1-68)
  IPR007112 Expansin/pollen allergen, DPBB domain [PS50842] (1-68)
  IPR007112 Expansin/pollen allergen, DPBB domain [SM00837] (1-66)
  IPR009009 RlpA-like protein, double-psi beta-barrel domain [PF03330] (2-66)
  IPR036908 RlpA-like domain superfamily [G3DSA:2.40.40.10] (1-68)
  IPR036908 RlpA-like domain superfamily [SSF50685] (2-68)

Mean predicted aligned error: 3.65 Å

Secondary structure (DSSP, 8-state):
--TT-EEEEEE-S-TTTBPSS-EEEE----PPSSGGGSTT-------HHHHTTTB-GGG----EEEE-

Radius of gyration: 12.01 Å; Cα contacts (8 Å, |Δi|>4): 100; chains: 1; bounding box: 30×25×32 Å

Sequence (68 aa):
MSCGACYELRCVNDPQWCLPGSIVVTATNFCPPGGWCDPPNHHFDLSQPIFQHIAQYKAGIVPVIYRR

Foldseek 3Di:
DQAQPKKKKAFDPCVVWFDPDIDIDGPHDQDDDDDCNDPPRDDDDDDPVRSVVTTPSVVVDTDIDMDD

Solvent-accessible surface area (backbone atoms only — not comparable to full-atom values): 4358 Å² total; per-residue (Å²): 140,57,74,76,38,57,32,42,38,28,47,45,100,41,83,91,37,41,35,87,61,68,49,78,49,64,36,81,77,81,76,66,82,56,77,75,47,32,84,88,50,85,80,81,93,67,60,68,78,65,42,52,60,25,27,47,76,89,56,81,72,79,56,64,50,74,49,113